Protein AF-A0A351L675-F1 (afdb_monomer)

pLDDT: mean 80.28, std 16.51, range [40.31, 95.38]

Mean predicted aligned error: 10.81 Å

Structure (mmCIF, N/CA/C/O b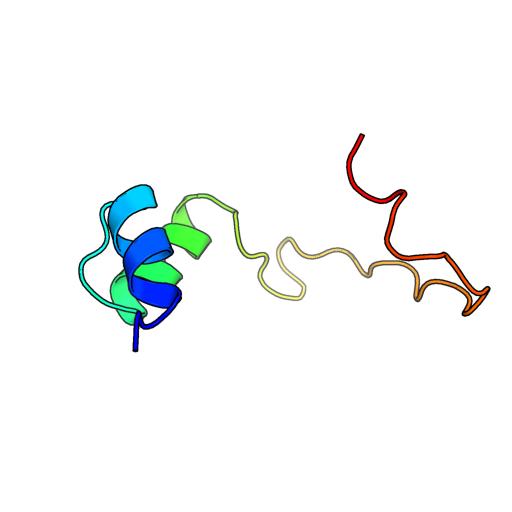ackbone):
data_AF-A0A351L675-F1
#
_entry.id   AF-A0A351L675-F1
#
loop_
_atom_site.group_PDB
_atom_site.id
_atom_site.type_symbol
_atom_site.label_atom_id
_atom_site.label_alt_id
_atom_site.label_comp_id
_atom_site.label_asym_id
_atom_site.label_entity_id
_atom_site.label_seq_id
_atom_site.pdbx_PDB_ins_code
_atom_site.Cartn_x
_atom_site.Cartn_y
_atom_site.Cartn_z
_atom_site.occupancy
_atom_site.B_iso_or_equiv
_atom_site.auth_seq_id
_atom_site.auth_comp_id
_atom_site.auth_asym_id
_atom_site.auth_atom_id
_atom_site.pdbx_PDB_model_num
ATOM 1 N N . VAL A 1 1 ? 6.395 0.572 24.246 1.00 53.03 1 VAL A N 1
ATOM 2 C CA . VAL A 1 1 ? 7.067 0.322 22.952 1.00 53.03 1 VAL A CA 1
ATOM 3 C C . VAL A 1 1 ? 6.011 0.490 21.888 1.00 53.03 1 VAL A C 1
ATOM 5 O O . VAL A 1 1 ? 5.176 -0.396 21.739 1.00 53.03 1 VAL A O 1
ATOM 8 N N . ASP A 1 2 ? 5.972 1.646 21.235 1.00 47.25 2 ASP A N 1
ATOM 9 C CA . ASP A 1 2 ? 5.036 1.858 20.138 1.00 47.25 2 ASP A CA 1
ATOM 10 C C . ASP A 1 2 ? 5.483 0.971 18.991 1.00 47.25 2 ASP A C 1
ATOM 12 O O . ASP A 1 2 ? 6.532 1.168 18.380 1.00 47.25 2 ASP A O 1
ATOM 16 N N . ASN A 1 3 ? 4.721 -0.091 18.765 1.00 64.38 3 ASN A N 1
ATOM 17 C CA . ASN A 1 3 ? 4.928 -0.944 17.620 1.00 64.38 3 ASN A CA 1
ATOM 18 C C . ASN A 1 3 ? 4.726 -0.042 16.401 1.00 64.38 3 ASN A C 1
ATOM 20 O O . ASN A 1 3 ? 3.594 0.326 16.140 1.00 64.38 3 ASN A O 1
ATOM 24 N N . HIS A 1 4 ? 5.787 0.374 15.702 1.00 78.50 4 HIS A N 1
ATOM 25 C CA . HIS A 1 4 ? 5.741 1.371 14.614 1.00 78.50 4 HIS A CA 1
ATOM 26 C C . HIS A 1 4 ? 4.656 1.081 13.557 1.00 78.50 4 HIS A C 1
ATOM 28 O O . HIS A 1 4 ? 4.173 1.982 12.871 1.00 78.50 4 HIS A O 1
ATOM 34 N N . ILE A 1 5 ? 4.235 -0.183 13.475 1.00 86.44 5 ILE A N 1
ATOM 35 C CA . ILE A 1 5 ? 3.096 -0.659 12.700 1.00 86.44 5 ILE A CA 1
ATOM 36 C C . ILE A 1 5 ? 1.764 -0.018 13.127 1.00 86.44 5 ILE A C 1
ATOM 38 O O . ILE A 1 5 ? 0.961 0.256 12.250 1.00 86.44 5 ILE A O 1
ATOM 42 N N . SER A 1 6 ? 1.513 0.290 14.402 1.00 86.75 6 SER A N 1
ATOM 43 C CA . SER A 1 6 ? 0.259 0.897 14.882 1.00 86.75 6 SER A CA 1
ATOM 44 C C . SER A 1 6 ? -0.049 2.224 14.190 1.00 86.75 6 SER A C 1
ATOM 46 O O . SER A 1 6 ? -1.171 2.437 13.752 1.00 86.75 6 SER A O 1
ATOM 48 N N . ASN A 1 7 ? 0.954 3.081 13.985 1.00 87.06 7 ASN A N 1
ATOM 49 C CA . ASN A 1 7 ? 0.782 4.333 13.247 1.00 87.06 7 ASN A CA 1
ATOM 50 C C . ASN A 1 7 ? 0.406 4.091 11.781 1.00 87.06 7 ASN A C 1
ATOM 52 O O . ASN A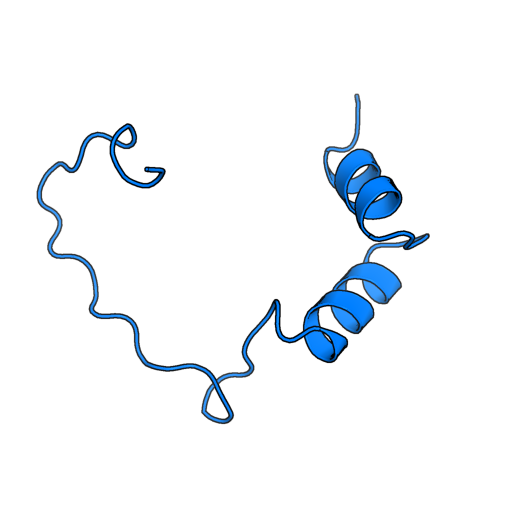 1 7 ? -0.376 4.848 11.206 1.00 87.06 7 ASN A O 1
ATOM 56 N N . ILE A 1 8 ? 0.960 3.045 11.169 1.00 91.06 8 ILE A N 1
ATOM 57 C CA . ILE A 1 8 ? 0.637 2.658 9.794 1.00 91.06 8 ILE A CA 1
ATOM 58 C C . ILE A 1 8 ? -0.783 2.086 9.741 1.00 91.06 8 ILE A C 1
ATOM 60 O O . ILE A 1 8 ? -1.558 2.483 8.876 1.00 91.06 8 ILE A O 1
ATOM 64 N N . LEU A 1 9 ? -1.148 1.219 10.686 1.00 91.88 9 LEU A N 1
ATOM 65 C CA . LEU A 1 9 ? -2.492 0.659 10.832 1.00 91.88 9 LEU A CA 1
ATOM 66 C C . LEU A 1 9 ? -3.535 1.778 10.968 1.00 91.88 9 LEU A C 1
ATOM 68 O O . LEU A 1 9 ? -4.465 1.840 10.168 1.00 91.88 9 LEU A O 1
ATOM 72 N N . THR A 1 10 ? -3.302 2.752 11.852 1.00 92.88 10 THR A N 1
ATOM 73 C CA . THR A 1 10 ? -4.173 3.927 12.015 1.00 92.88 10 THR A CA 1
ATOM 74 C C . THR A 1 10 ? -4.281 4.753 10.730 1.00 92.88 10 THR A C 1
ATOM 76 O O . THR A 1 10 ? -5.384 5.089 10.311 1.00 92.88 10 THR A O 1
ATOM 79 N N . LYS A 1 11 ? -3.159 5.063 10.065 1.00 92.81 11 LYS A N 1
ATOM 80 C CA . LYS A 1 11 ? -3.154 5.875 8.829 1.00 92.81 11 LYS A CA 1
ATOM 81 C C . LYS A 1 11 ? -3.795 5.174 7.631 1.00 92.81 11 LYS A C 1
ATOM 83 O O . LYS A 1 11 ? -4.305 5.843 6.740 1.00 92.81 11 LYS A O 1
ATOM 88 N N . THR A 1 12 ? -3.730 3.849 7.589 1.00 92.81 12 THR A N 1
ATOM 89 C CA . THR A 1 12 ? -4.321 3.033 6.516 1.00 92.81 12 THR A CA 1
ATOM 90 C C . THR A 1 12 ? -5.742 2.578 6.838 1.00 92.81 12 THR A C 1
ATOM 92 O O . THR A 1 12 ? -6.404 2.021 5.966 1.00 92.81 12 THR A O 1
ATOM 95 N N . GLY A 1 13 ? -6.222 2.816 8.064 1.00 94.06 13 GLY A N 1
ATOM 96 C CA . GLY A 1 13 ? -7.520 2.333 8.531 1.00 94.06 13 GLY A CA 1
ATOM 97 C C . GLY A 1 13 ? -7.593 0.806 8.615 1.00 94.06 13 GLY A C 1
ATOM 98 O O . GLY A 1 13 ? -8.668 0.239 8.443 1.00 94.06 13 GLY A O 1
ATOM 99 N N . THR A 1 14 ? -6.457 0.137 8.827 1.00 94.38 14 THR A N 1
ATOM 100 C CA . THR A 1 14 ? -6.380 -1.325 8.940 1.00 94.38 14 THR A CA 1
ATOM 101 C C . THR A 1 14 ? -6.173 -1.747 10.390 1.00 94.38 14 THR A C 1
ATOM 103 O O . THR A 1 14 ? -5.617 -1.016 11.201 1.00 94.38 14 THR A O 1
ATOM 106 N N . ASP A 1 15 ? -6.656 -2.930 10.737 1.00 92.94 15 ASP A N 1
ATOM 107 C CA . ASP A 1 15 ? -6.748 -3.448 12.107 1.00 92.94 15 ASP A CA 1
ATOM 108 C C . ASP A 1 15 ? -5.634 -4.453 12.443 1.00 92.94 15 ASP A C 1
ATOM 110 O O . ASP A 1 15 ? -5.340 -4.720 13.608 1.00 92.94 15 ASP A O 1
ATOM 114 N N . ASN A 1 16 ? -4.984 -5.013 11.423 1.00 92.19 16 ASN A N 1
ATOM 115 C CA . ASN A 1 16 ? -3.890 -5.957 11.578 1.00 92.19 16 ASN A CA 1
ATOM 116 C C . ASN A 1 16 ? -2.946 -5.948 10.364 1.00 92.19 16 ASN A C 1
ATOM 118 O O . ASN A 1 16 ? -3.251 -5.427 9.292 1.00 92.19 16 ASN A O 1
ATOM 122 N N . ARG A 1 17 ? -1.777 -6.582 10.516 1.00 92.38 17 ARG A N 1
ATOM 123 C CA . ARG A 1 17 ? -0.744 -6.625 9.467 1.00 92.38 17 ARG A CA 1
ATOM 124 C C . ARG A 1 17 ? -1.188 -7.323 8.174 1.00 92.38 17 ARG A C 1
ATOM 126 O O . ARG A 1 17 ? -0.696 -6.977 7.109 1.00 92.38 17 ARG A O 1
ATOM 133 N N . VAL A 1 18 ? -2.100 -8.294 8.245 1.00 95.25 18 VAL A N 1
ATOM 134 C CA . VAL A 1 18 ? -2.604 -9.000 7.054 1.00 95.25 18 VAL A CA 1
ATOM 135 C C . VAL A 1 18 ? -3.552 -8.089 6.276 1.00 95.25 18 VAL A C 1
ATOM 137 O O . VAL A 1 18 ? -3.423 -7.965 5.058 1.00 95.25 18 VAL A O 1
ATOM 140 N N . ALA A 1 19 ? -4.449 -7.393 6.980 1.00 95.31 19 ALA A N 1
ATOM 141 C CA . ALA A 1 19 ? -5.310 -6.367 6.398 1.00 95.31 19 ALA A CA 1
ATOM 142 C C . ALA A 1 19 ? -4.488 -5.233 5.768 1.00 95.31 19 ALA A C 1
ATOM 144 O O . ALA A 1 19 ? -4.793 -4.806 4.656 1.00 95.31 19 ALA A O 1
ATOM 145 N N . LEU A 1 20 ? -3.394 -4.822 6.417 1.00 94.38 20 LEU A N 1
ATOM 146 C CA . LEU A 1 20 ? -2.452 -3.842 5.879 1.00 94.38 20 LEU A CA 1
ATOM 147 C C . LEU A 1 20 ? -1.812 -4.291 4.558 1.00 94.38 20 LEU A C 1
ATOM 149 O O . LEU A 1 20 ? -1.771 -3.513 3.607 1.00 94.38 20 LEU A O 1
ATOM 153 N N . VAL A 1 21 ? -1.338 -5.537 4.468 1.00 94.31 21 VAL A N 1
ATOM 154 C CA . VAL A 1 21 ? -0.763 -6.070 3.220 1.00 94.31 21 VAL A CA 1
ATOM 155 C C . VAL A 1 21 ? -1.819 -6.121 2.113 1.00 94.31 21 VAL A C 1
ATOM 157 O O . VAL A 1 21 ? -1.548 -5.710 0.986 1.00 94.31 21 VAL A O 1
ATOM 160 N N . ARG A 1 22 ? -3.045 -6.556 2.428 1.00 94.50 22 ARG A N 1
ATOM 161 C CA . ARG A 1 22 ? -4.149 -6.584 1.457 1.00 94.50 22 ARG A CA 1
ATOM 162 C C . ARG A 1 22 ? -4.509 -5.185 0.957 1.00 94.50 22 ARG A C 1
ATOM 164 O O . ARG A 1 22 ? -4.681 -5.003 -0.245 1.00 94.50 22 ARG A O 1
ATOM 171 N N . TRP A 1 23 ? -4.580 -4.209 1.860 1.00 95.38 23 TRP A N 1
ATOM 172 C CA . TRP A 1 23 ? -4.766 -2.801 1.518 1.00 95.38 23 TRP A CA 1
ATOM 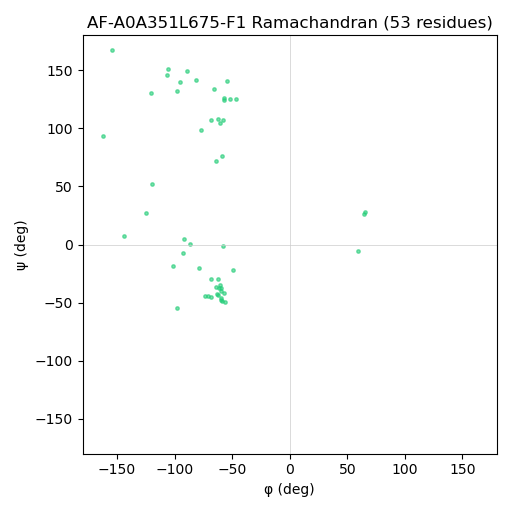173 C C . TRP A 1 23 ? -3.633 -2.318 0.601 1.00 95.38 23 TRP A C 1
ATOM 175 O O . TRP A 1 23 ? -3.888 -1.788 -0.475 1.00 95.38 23 TRP A O 1
ATOM 185 N N . AL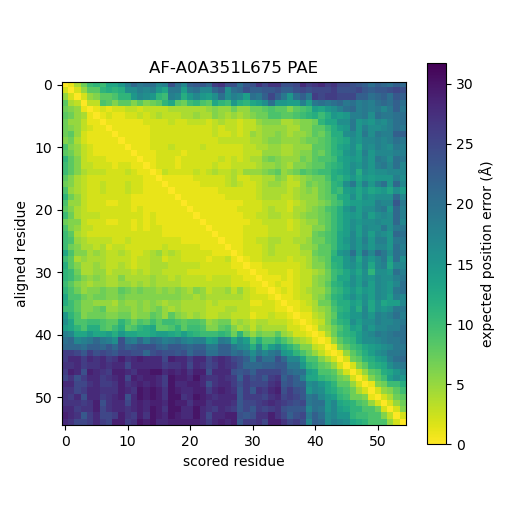A A 1 24 ? -2.373 -2.582 0.945 1.00 95.19 24 ALA A N 1
ATOM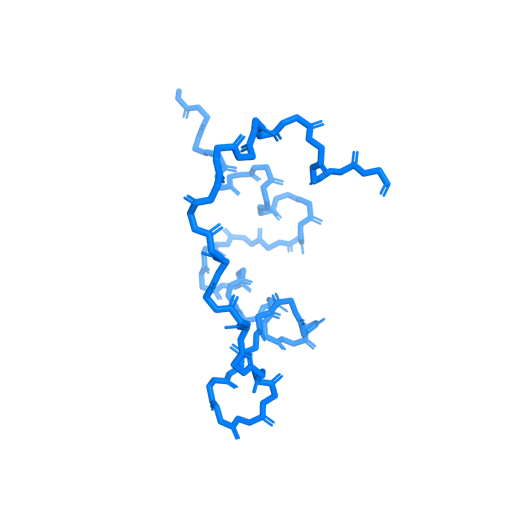 186 C CA . ALA A 1 24 ? -1.235 -2.132 0.146 1.00 95.19 24 ALA A CA 1
ATOM 187 C C . ALA A 1 24 ? -1.256 -2.683 -1.293 1.00 95.19 24 ALA A C 1
ATOM 189 O O . ALA A 1 24 ? -0.935 -1.949 -2.229 1.00 95.19 24 ALA A O 1
ATOM 190 N N . LEU A 1 25 ? -1.688 -3.935 -1.473 1.00 93.25 25 LEU A N 1
ATOM 191 C CA . LEU A 1 25 ? -1.889 -4.540 -2.793 1.00 93.25 25 LEU A CA 1
ATOM 192 C C . LEU A 1 25 ? -3.059 -3.895 -3.554 1.00 93.25 25 LEU A C 1
ATOM 194 O O . LEU A 1 25 ? -2.908 -3.563 -4.725 1.00 93.25 25 LEU A O 1
ATOM 198 N N . GLN A 1 26 ? -4.203 -3.663 -2.897 1.00 92.50 26 GLN A N 1
ATOM 199 C CA . GLN A 1 26 ? -5.379 -3.029 -3.518 1.00 92.50 26 GLN A CA 1
ATOM 200 C C . GLN A 1 26 ? -5.099 -1.606 -4.016 1.00 92.50 26 GLN A C 1
ATOM 202 O O . GLN A 1 26 ? -5.597 -1.212 -5.066 1.00 92.50 26 GLN A O 1
ATOM 207 N N . TRP A 1 27 ? -4.300 -0.838 -3.273 1.00 93.44 27 TRP A N 1
ATOM 208 C CA . TRP A 1 27 ? -3.982 0.558 -3.590 1.00 93.44 27 TRP A CA 1
ATOM 209 C C . TRP A 1 27 ? -2.710 0.724 -4.435 1.00 93.44 27 TRP A C 1
ATOM 211 O O . TRP A 1 27 ? -2.266 1.854 -4.647 1.00 93.44 27 TRP A O 1
ATOM 221 N N . GLY A 1 28 ? -2.089 -0.376 -4.878 1.00 90.62 28 GLY A N 1
ATOM 222 C CA . GLY A 1 28 ? -0.864 -0.342 -5.682 1.00 90.62 28 GLY A CA 1
ATOM 223 C C . GLY A 1 28 ? 0.344 0.245 -4.944 1.00 90.62 28 GLY A C 1
ATOM 224 O O . GLY A 1 28 ? 1.242 0.800 -5.570 1.00 90.62 28 GLY A O 1
ATOM 225 N N . LYS A 1 29 ? 0.364 0.166 -3.606 1.00 90.88 29 LYS A N 1
ATOM 226 C CA . LYS A 1 29 ? 1.510 0.586 -2.778 1.00 90.88 29 LYS A CA 1
ATOM 227 C C . LYS A 1 29 ? 2.626 -0.457 -2.760 1.00 90.88 29 LYS A C 1
ATOM 229 O O . LYS A 1 29 ? 3.760 -0.120 -2.437 1.00 90.88 29 LYS A O 1
ATOM 234 N N . VAL A 1 30 ? 2.297 -1.704 -3.092 1.00 92.06 30 VAL A N 1
ATOM 235 C CA . VAL A 1 30 ? 3.238 -2.809 -3.287 1.00 92.06 30 VAL A CA 1
ATOM 236 C C . VAL A 1 30 ? 3.072 -3.311 -4.714 1.00 92.06 30 VAL A C 1
ATOM 238 O O . VAL A 1 30 ? 1.948 -3.553 -5.156 1.00 92.06 30 VAL A O 1
ATOM 241 N N . CYS A 1 31 ? 4.187 -3.450 -5.424 1.00 91.81 31 CYS A N 1
ATOM 242 C CA . CYS A 1 31 ? 4.207 -4.106 -6.720 1.00 91.81 31 CYS A CA 1
ATOM 243 C C . CYS A 1 31 ? 4.440 -5.614 -6.533 1.00 91.81 31 CYS A C 1
ATOM 245 O O . CYS A 1 31 ? 5.067 -6.051 -5.566 1.00 91.81 31 CYS A O 1
ATOM 247 N N . ILE A 1 32 ? 3.886 -6.401 -7.444 1.00 90.38 32 ILE A N 1
ATOM 248 C CA . ILE A 1 32 ? 4.100 -7.834 -7.565 1.00 90.38 32 ILE A CA 1
ATOM 249 C C . ILE A 1 32 ? 5.152 -8.029 -8.648 1.00 90.38 32 ILE A C 1
ATOM 251 O O . ILE A 1 32 ? 5.069 -7.424 -9.726 1.00 90.38 32 ILE A O 1
ATOM 255 N N . ASP A 1 33 ? 6.137 -8.862 -8.326 1.00 89.75 33 ASP A N 1
ATOM 256 C CA . ASP A 1 33 ? 7.231 -9.170 -9.232 1.00 89.75 33 ASP A CA 1
ATOM 257 C C . ASP A 1 33 ? 6.699 -9.680 -10.575 1.00 89.75 33 ASP A C 1
ATOM 259 O O . ASP A 1 33 ? 5.677 -10.367 -10.621 1.00 89.75 33 ASP A O 1
ATOM 263 N N . GLU A 1 34 ? 7.347 -9.264 -11.660 1.00 87.25 34 GLU A N 1
ATOM 264 C CA . GLU A 1 34 ? 6.987 -9.579 -13.054 1.00 87.25 34 GLU A CA 1
ATOM 265 C C . GLU A 1 34 ? 5.576 -9.149 -13.532 1.00 87.25 34 GLU A C 1
ATOM 267 O O . GLU A 1 34 ? 5.281 -9.250 -14.722 1.00 87.25 34 GLU A O 1
ATOM 272 N N . VAL A 1 35 ? 4.704 -8.627 -12.659 1.00 90.56 35 VAL A N 1
ATOM 273 C CA . VAL A 1 35 ? 3.355 -8.147 -13.026 1.00 90.56 35 VAL A CA 1
ATOM 274 C C . VAL A 1 35 ? 3.343 -6.635 -13.219 1.00 90.56 35 VAL A C 1
ATOM 276 O O . VAL A 1 35 ? 2.898 -6.130 -14.248 1.00 90.56 35 VAL A O 1
ATOM 279 N N . ASN A 1 36 ? 3.789 -5.898 -12.203 1.00 83.94 36 ASN A N 1
ATOM 280 C CA . ASN A 1 36 ? 3.816 -4.433 -12.216 1.00 83.94 36 ASN A CA 1
ATOM 281 C C . ASN A 1 36 ? 5.040 -3.848 -11.497 1.00 83.94 36 ASN A C 1
ATOM 283 O O . ASN A 1 36 ? 5.113 -2.632 -11.309 1.00 83.94 36 ASN A O 1
ATOM 287 N N . CYS A 1 37 ? 5.992 -4.688 -11.084 1.00 91.50 37 CYS A N 1
ATOM 288 C CA . CYS A 1 37 ? 7.318 -4.227 -10.699 1.00 91.50 37 CYS A CA 1
ATOM 289 C C . CYS A 1 37 ? 8.186 -4.024 -11.947 1.00 91.50 37 CYS A C 1
ATOM 291 O O . CYS A 1 37 ? 8.171 -4.833 -12.871 1.00 91.50 37 CYS A O 1
ATOM 293 N N . CYS A 1 38 ? 8.999 -2.970 -11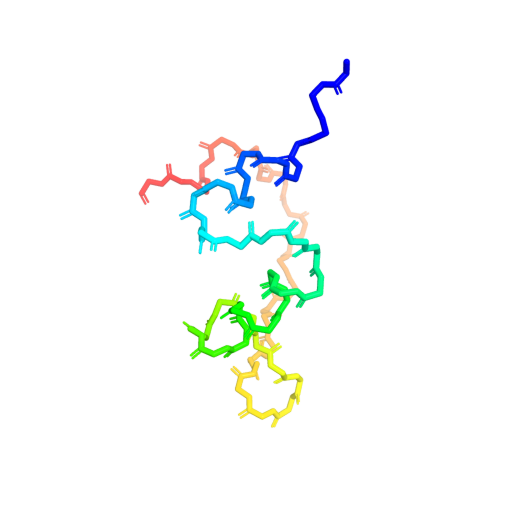.931 1.00 89.75 38 CYS A N 1
ATOM 294 C CA . CYS A 1 38 ? 10.109 -2.799 -12.861 1.00 89.75 38 CYS A CA 1
ATOM 295 C C . CYS A 1 38 ? 11.417 -3.053 -12.113 1.00 89.75 38 CYS A C 1
ATOM 297 O O . CYS A 1 38 ? 11.539 -2.672 -10.944 1.00 89.75 38 CYS A O 1
ATOM 299 N N . THR A 1 39 ? 12.414 -3.625 -12.791 1.00 86.75 39 THR A N 1
ATOM 300 C CA . THR A 1 39 ? 13.764 -3.737 -12.233 1.00 86.75 39 THR A CA 1
ATOM 301 C C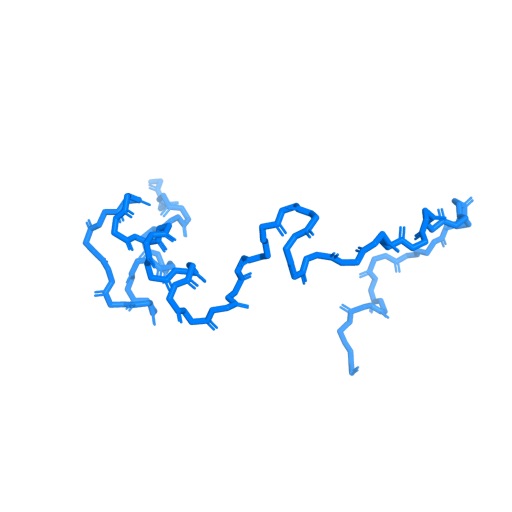 . THR A 1 39 ? 14.313 -2.339 -12.004 1.00 86.75 39 THR A C 1
ATOM 303 O O . THR A 1 39 ? 14.630 -1.611 -12.947 1.00 86.75 39 THR A O 1
ATOM 306 N N . LEU A 1 40 ? 14.399 -1.945 -10.737 1.00 81.62 40 LEU A N 1
ATOM 307 C CA . LEU A 1 40 ? 15.065 -0.709 -10.371 1.00 81.62 40 LEU A CA 1
ATOM 308 C C . LEU A 1 40 ? 16.553 -0.863 -10.699 1.00 81.62 40 LEU A C 1
ATOM 310 O O . LEU A 1 40 ? 17.139 -1.896 -10.361 1.00 81.62 40 LEU A O 1
ATOM 314 N N . PRO A 1 41 ? 17.179 0.132 -11.349 1.00 81.12 41 PRO A N 1
ATOM 315 C CA . PRO A 1 41 ? 18.615 0.096 -11.553 1.00 81.12 41 PRO A CA 1
ATOM 316 C C . PRO A 1 41 ? 19.282 -0.026 -10.185 1.00 81.12 41 PRO A C 1
ATOM 318 O O . PRO A 1 41 ? 18.999 0.760 -9.277 1.00 81.12 41 PRO A O 1
ATOM 321 N N . THR A 1 42 ? 20.146 -1.027 -10.026 1.00 74.69 42 THR A N 1
ATOM 322 C CA . THR A 1 42 ? 20.965 -1.180 -8.826 1.00 74.69 42 THR A CA 1
ATOM 323 C C . THR A 1 42 ? 21.769 0.103 -8.690 1.00 74.69 42 THR A C 1
ATOM 325 O O . THR A 1 42 ? 22.635 0.369 -9.524 1.00 74.69 42 THR A O 1
ATOM 328 N N . ALA A 1 43 ? 21.421 0.951 -7.718 1.00 66.94 43 ALA A N 1
ATOM 329 C CA . ALA A 1 43 ? 22.075 2.241 -7.561 1.00 66.94 43 ALA A CA 1
ATOM 330 C C . ALA A 1 43 ? 23.593 2.003 -7.514 1.00 66.94 43 ALA A C 1
ATOM 332 O O . ALA A 1 43 ? 24.035 1.184 -6.698 1.00 66.94 43 ALA A O 1
ATOM 333 N N . PRO A 1 44 ? 24.402 2.649 -8.378 1.00 56.56 44 PRO A N 1
ATOM 334 C CA . PRO A 1 44 ? 25.841 2.583 -8.213 1.00 56.56 44 PRO A CA 1
ATOM 335 C C . PRO A 1 44 ? 26.122 3.109 -6.810 1.00 56.56 44 PRO A C 1
ATOM 337 O O . PRO A 1 44 ? 25.670 4.197 -6.457 1.00 56.56 44 PRO A O 1
ATOM 340 N N . THR A 1 45 ? 26.803 2.309 -5.992 1.00 57.72 45 THR A N 1
ATOM 341 C CA . THR A 1 45 ? 27.253 2.662 -4.644 1.00 57.72 45 THR A CA 1
ATOM 342 C C . THR A 1 45 ? 28.258 3.807 -4.724 1.00 57.72 45 THR A C 1
ATOM 344 O O . THR A 1 45 ? 29.457 3.632 -4.536 1.00 57.72 45 THR A O 1
ATOM 347 N N . THR A 1 46 ? 27.785 5.002 -5.034 1.00 53.56 46 THR A N 1
ATOM 348 C CA . THR A 1 46 ? 28.429 6.242 -4.646 1.00 53.56 46 THR A CA 1
ATOM 349 C C . THR A 1 46 ? 27.742 6.668 -3.359 1.00 53.56 46 THR A C 1
ATOM 351 O O . THR A 1 46 ? 26.546 6.454 -3.181 1.00 53.56 46 THR A O 1
ATOM 354 N N . ASN A 1 47 ? 28.523 7.167 -2.406 1.00 54.06 47 ASN A N 1
ATOM 355 C CA . ASN A 1 47 ? 28.078 7.608 -1.087 1.00 54.06 47 ASN A CA 1
ATOM 356 C C . ASN A 1 47 ? 27.021 8.728 -1.194 1.00 54.06 47 ASN A C 1
ATOM 358 O O . ASN A 1 47 ? 27.318 9.902 -0.974 1.00 54.06 47 ASN A O 1
ATOM 362 N N . LEU A 1 48 ? 25.783 8.377 -1.535 1.00 59.53 48 LEU A N 1
ATOM 363 C CA . LEU A 1 48 ? 24.630 9.253 -1.473 1.00 59.53 48 LEU A CA 1
ATOM 364 C C . LEU A 1 48 ? 24.240 9.329 0.001 1.00 59.53 48 LEU A C 1
ATOM 366 O O . LEU A 1 48 ? 23.625 8.419 0.559 1.00 59.53 48 LEU A O 1
ATOM 370 N N . LYS A 1 49 ? 24.680 10.412 0.650 1.00 50.31 49 LYS A N 1
ATOM 371 C CA . LYS A 1 49 ? 24.162 10.842 1.951 1.00 50.31 49 LYS A CA 1
ATOM 372 C C . LYS A 1 49 ? 22.636 10.784 1.870 1.00 50.31 49 LYS A C 1
ATOM 374 O O . LYS A 1 49 ? 22.045 11.357 0.959 1.00 50.31 49 LYS A O 1
ATOM 379 N N . LYS A 1 50 ? 22.023 10.049 2.800 1.00 56.44 50 LYS A N 1
ATOM 380 C CA . LYS A 1 50 ? 20.585 9.723 2.853 1.00 56.44 50 LYS A CA 1
ATOM 381 C C . LYS A 1 50 ? 19.642 10.940 2.889 1.00 56.44 50 LYS A C 1
ATOM 383 O O . LYS A 1 50 ? 18.434 10.746 2.866 1.00 56.44 50 LYS A O 1
ATOM 388 N N . ASP A 1 51 ? 20.166 12.162 2.895 1.00 59.25 51 ASP A N 1
ATOM 389 C CA . ASP A 1 51 ? 19.410 13.399 3.091 1.00 59.25 51 ASP A CA 1
ATOM 390 C C . ASP A 1 51 ? 18.807 14.001 1.805 1.00 59.25 51 ASP A C 1
ATOM 392 O O . ASP A 1 51 ? 18.158 15.036 1.882 1.00 59.25 51 ASP A O 1
ATOM 396 N N . GLN A 1 52 ? 18.980 13.388 0.624 1.00 56.9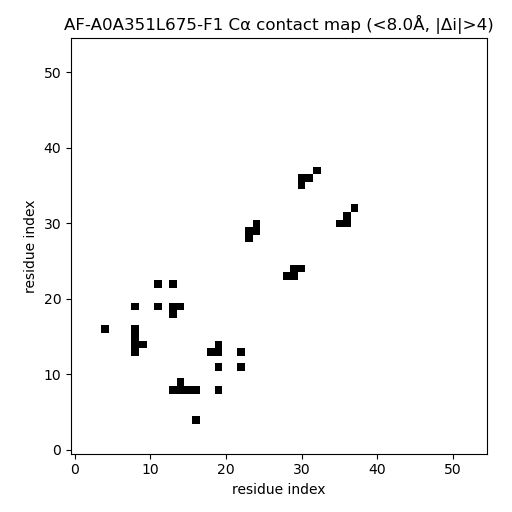4 52 GLN A N 1
ATOM 397 C CA . GLN A 1 52 ? 18.481 13.954 -0.647 1.00 56.94 52 GLN A CA 1
ATOM 398 C C . GLN A 1 52 ? 17.570 13.013 -1.458 1.00 56.94 52 GLN A C 1
ATOM 400 O O . GLN A 1 52 ? 17.489 13.117 -2.679 1.00 56.94 52 GLN A O 1
ATOM 405 N N . VAL A 1 53 ? 16.863 12.089 -0.803 1.00 58.47 53 VAL A N 1
ATOM 406 C CA . VAL A 1 53 ? 15.757 11.338 -1.435 1.00 58.47 53 VAL A CA 1
ATOM 407 C C . VAL A 1 53 ? 14.462 11.599 -0.669 1.00 58.47 53 VAL A C 1
ATOM 409 O O . VAL A 1 53 ? 13.799 10.683 -0.208 1.00 58.47 53 VAL A O 1
ATOM 412 N N . MET A 1 54 ? 14.155 12.878 -0.470 1.00 58.41 54 MET A N 1
ATOM 413 C CA . MET A 1 54 ? 12.807 13.429 -0.311 1.00 58.41 54 MET A CA 1
ATOM 414 C C . MET A 1 54 ? 12.933 14.931 -0.570 1.00 58.41 54 MET A C 1
ATOM 416 O O . MET A 1 54 ? 13.266 15.696 0.333 1.00 58.41 54 MET A O 1
ATOM 420 N N . SER A 1 55 ? 12.710 15.336 -1.818 1.00 40.31 55 SER A N 1
ATOM 421 C CA . SER A 1 55 ? 12.242 16.676 -2.156 1.00 40.31 55 SER A CA 1
ATOM 422 C C . SER A 1 55 ? 11.434 16.619 -3.439 1.00 40.31 55 SER A C 1
ATOM 424 O O . SER A 1 55 ? 11.785 15.791 -4.309 1.00 40.31 55 SER A O 1
#

Radius of gyration: 15.44 Å; Cα contacts (8 Å, |Δi|>4): 21; chains: 1; bounding box: 36×26×36 Å

Secondary structure (DSSP, 8-state):
---THHHHHHHHT-SSHHHHHHHHHHTTSSPPTTTT-------------GGGS--

Foldseek 3Di:
DPPVVVVVCVVLVHDDPVSSVVSCVVVVVDDDPPPPDDPDPPPPPDPDDPPPPPD

Solvent-accessible surface area (backbone atoms only — not comparable to full-atom values): 3789 Å² total; per-residue (Å²): 131,84,58,74,60,54,63,51,26,64,76,70,75,31,91,46,74,67,52,41,53,53,50,31,51,77,72,64,74,48,67,47,81,90,75,69,46,73,89,71,78,79,74,76,91,61,93,70,67,84,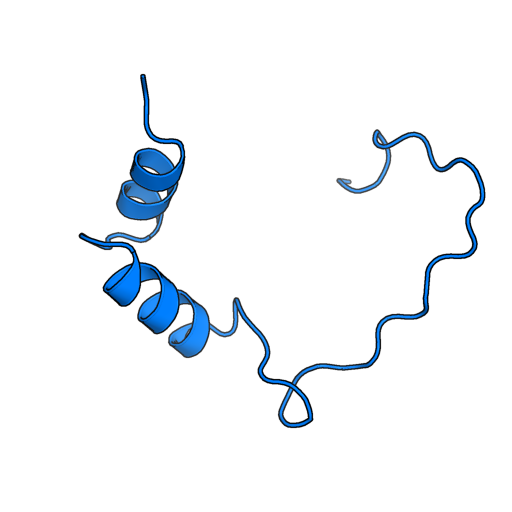83,76,85,77,129

Sequence (55 aa):
VDNHISNILTKTGTDNRVALVRWALQWGKVCIDEVNCCTLPTAPTTNLKKDQVMS

Nearest PDB structures (foldseek):
  8glv-assembly1_zh  TM=3.063E-01  e=7.966E+00  Chlamydomonas reinhardtii